Protein AF-A0A4T2GHD6-F1 (afdb_monomer_lite)

Sequence (96 aa):
MEKRTRPNQLKIRLSDKELSQVRQKYGQSRSKSMRHFVLKCILETSIYEVDMQPFRELQHLLSKTSTNVNQIAKKVNTYSLVYKENIMTIQNEILR

Structure (mmCIF, N/CA/C/O backbone):
data_AF-A0A4T2GHD6-F1
#
_entry.id   AF-A0A4T2GHD6-F1
#
loop_
_atom_site.group_PDB
_atom_site.id
_atom_site.type_symbol
_atom_site.label_atom_id
_atom_site.label_alt_id
_atom_site.label_comp_id
_atom_site.label_asym_id
_atom_site.label_entity_id
_atom_site.label_seq_id
_atom_site.pdbx_PDB_ins_code
_atom_site.Cartn_x
_atom_site.Cartn_y
_atom_site.Cartn_z
_atom_site.occupancy
_atom_site.B_iso_or_equiv
_atom_site.auth_seq_id
_atom_site.auth_comp_id
_atom_site.auth_asym_id
_atom_site.auth_atom_id
_atom_site.pdbx_PDB_model_num
ATOM 1 N N . MET A 1 1 ? -22.783 -9.261 38.691 1.00 54.78 1 MET A N 1
ATOM 2 C CA . MET A 1 1 ? -21.931 -8.506 37.746 1.00 54.78 1 MET A CA 1
ATOM 3 C C . MET A 1 1 ? -22.282 -8.956 36.341 1.00 54.78 1 MET A C 1
ATOM 5 O O . MET A 1 1 ? -22.121 -10.134 36.044 1.00 54.78 1 MET A O 1
ATOM 9 N N . GLU A 1 2 ? -22.835 -8.071 35.514 1.00 70.88 2 GLU A N 1
ATOM 10 C CA . GLU A 1 2 ? -23.213 -8.420 34.141 1.00 70.88 2 GLU A CA 1
ATOM 11 C C . GLU A 1 2 ? -21.981 -8.781 33.305 1.00 70.88 2 GLU A C 1
ATOM 13 O O . GLU A 1 2 ? -20.960 -8.086 33.318 1.00 70.88 2 GLU A O 1
ATOM 18 N N . LYS A 1 3 ? -22.070 -9.897 32.575 1.00 81.44 3 LYS A N 1
ATOM 19 C CA . LYS A 1 3 ? -21.021 -10.323 31.650 1.00 81.44 3 LYS A CA 1
ATOM 20 C C . LYS A 1 3 ? -21.007 -9.360 30.466 1.00 81.44 3 LYS A C 1
ATOM 22 O O . LYS A 1 3 ? -21.997 -9.225 29.753 1.00 81.44 3 LYS A O 1
ATOM 27 N N . ARG A 1 4 ? -19.868 -8.703 30.238 1.00 81.62 4 ARG A N 1
ATOM 28 C CA . ARG A 1 4 ? -19.674 -7.847 29.061 1.00 81.62 4 ARG A CA 1
ATOM 29 C C . ARG A 1 4 ? -19.865 -8.674 27.793 1.00 81.62 4 ARG A C 1
ATOM 31 O O . ARG A 1 4 ? -19.233 -9.714 27.641 1.00 81.62 4 ARG A O 1
ATOM 38 N N . THR A 1 5 ? -20.620 -8.151 26.833 1.00 87.69 5 THR A N 1
ATOM 39 C CA . THR A 1 5 ? -20.811 -8.781 25.513 1.00 87.69 5 THR A CA 1
ATOM 40 C C . THR A 1 5 ? -19.493 -8.965 24.747 1.00 87.69 5 THR A C 1
ATOM 42 O O . THR A 1 5 ? -19.402 -9.791 23.847 1.00 87.69 5 THR A O 1
ATOM 45 N N . ARG A 1 6 ? -18.458 -8.171 25.065 1.00 82.44 6 ARG A N 1
ATOM 46 C CA . ARG A 1 6 ? -17.148 -8.196 24.395 1.00 82.44 6 ARG A CA 1
ATOM 47 C C . ARG A 1 6 ? -16.014 -8.165 25.430 1.00 82.44 6 ARG A C 1
ATOM 49 O O . ARG A 1 6 ? -15.572 -7.076 25.793 1.00 82.44 6 ARG A O 1
ATOM 56 N N . PRO A 1 7 ? -15.576 -9.331 25.936 1.00 90.62 7 PRO A N 1
ATOM 57 C CA . PRO A 1 7 ? -14.591 -9.409 27.017 1.00 90.62 7 PRO A CA 1
ATOM 58 C C . PRO A 1 7 ? -13.135 -9.241 26.547 1.00 90.62 7 PRO A C 1
ATOM 60 O O . PRO A 1 7 ? -12.285 -8.844 27.338 1.00 90.62 7 PRO A O 1
ATOM 63 N N . ASN A 1 8 ? -12.845 -9.504 25.269 1.00 89.38 8 ASN A N 1
ATOM 64 C CA . ASN A 1 8 ? -11.474 -9.567 24.753 1.00 89.38 8 ASN A CA 1
ATOM 65 C C . ASN A 1 8 ? -10.917 -8.177 24.403 1.00 89.38 8 ASN A C 1
ATOM 67 O O . ASN A 1 8 ? -11.609 -7.356 23.793 1.00 89.38 8 ASN A O 1
ATOM 71 N N . GLN A 1 9 ? -9.647 -7.937 24.743 1.00 89.06 9 GLN A N 1
ATOM 72 C CA . GLN A 1 9 ? -8.942 -6.683 24.468 1.00 89.06 9 GLN A CA 1
ATOM 73 C C . GLN A 1 9 ? -7.837 -6.884 23.424 1.00 89.06 9 GLN A C 1
ATOM 75 O O . GLN A 1 9 ? -7.011 -7.781 23.553 1.00 89.06 9 GLN A O 1
ATOM 80 N N . LEU A 1 10 ? -7.784 -5.991 22.433 1.00 87.38 10 LEU A N 1
ATOM 81 C CA . LEU A 1 10 ? -6.692 -5.885 21.465 1.00 87.38 10 LEU A CA 1
ATOM 82 C C . LEU A 1 10 ? -5.852 -4.644 21.803 1.00 87.38 10 LEU A C 1
ATOM 84 O O . LEU A 1 10 ? -6.391 -3.537 21.850 1.00 87.38 10 LEU A O 1
ATOM 88 N N . LYS A 1 11 ? -4.552 -4.822 22.065 1.00 91.44 11 LYS A N 1
ATOM 89 C CA . LYS A 1 11 ? -3.599 -3.727 22.314 1.00 91.44 11 LYS A CA 1
ATOM 90 C C . LYS A 1 11 ? -2.638 -3.626 21.134 1.00 91.44 11 LYS A C 1
ATOM 92 O O . LYS A 1 11 ? -1.982 -4.606 20.803 1.00 91.44 11 LYS A O 1
ATOM 97 N N . ILE A 1 12 ? -2.546 -2.443 20.535 1.00 89.31 12 ILE A N 1
ATOM 98 C CA . ILE A 1 12 ? -1.675 -2.165 19.389 1.00 89.31 12 ILE A CA 1
ATOM 99 C C . ILE A 1 12 ? -0.740 -1.029 19.794 1.00 89.31 12 ILE A C 1
ATOM 101 O O . ILE A 1 12 ? -1.204 0.002 20.284 1.00 89.31 12 ILE A O 1
ATOM 105 N N . ARG A 1 13 ? 0.567 -1.231 19.626 1.00 93.38 13 ARG A N 1
ATOM 106 C CA . ARG A 1 13 ? 1.560 -0.160 19.755 1.00 93.38 13 ARG A CA 1
ATOM 107 C C . ARG A 1 13 ? 1.795 0.436 18.376 1.00 93.38 13 ARG A C 1
ATOM 109 O O . ARG A 1 13 ? 1.904 -0.310 17.412 1.00 93.38 13 ARG A O 1
ATOM 116 N N . LEU A 1 14 ? 1.835 1.758 18.308 1.00 92.88 14 LEU A N 1
ATOM 117 C CA . LEU A 1 14 ? 2.015 2.522 17.081 1.00 92.88 14 LEU A CA 1
ATOM 118 C C . LEU A 1 14 ? 3.108 3.556 17.329 1.00 92.88 14 LEU A C 1
ATOM 120 O O . LEU A 1 14 ? 3.186 4.114 18.425 1.00 92.88 14 LEU A O 1
ATOM 124 N N . SER A 1 15 ? 3.915 3.821 16.312 1.00 96.69 15 SER A N 1
ATOM 125 C CA . SER A 1 15 ? 4.747 5.021 16.254 1.00 96.69 15 SER A CA 1
ATOM 126 C C . SER A 1 15 ? 3.877 6.276 16.121 1.00 96.69 15 SER A C 1
ATOM 128 O O . SER A 1 15 ? 2.714 6.209 15.707 1.00 96.69 15 SER A O 1
ATOM 130 N N . ASP A 1 16 ? 4.442 7.449 16.406 1.00 95.88 16 ASP A N 1
ATOM 131 C CA . ASP A 1 16 ? 3.718 8.723 16.294 1.00 95.88 16 ASP A CA 1
ATOM 132 C C . ASP A 1 16 ? 3.188 8.969 14.874 1.00 95.88 16 ASP A C 1
ATOM 134 O O . ASP A 1 16 ? 2.068 9.455 14.674 1.00 95.88 16 ASP A O 1
ATOM 138 N N . LYS A 1 17 ? 3.963 8.552 13.865 1.00 96.00 17 LYS A N 1
ATOM 139 C CA . LYS A 1 17 ? 3.570 8.641 12.458 1.00 96.00 17 LYS A CA 1
ATOM 140 C C . LYS A 1 17 ? 2.354 7.763 12.165 1.00 96.00 17 LYS A C 1
ATOM 142 O O . LYS A 1 17 ? 1.390 8.242 11.575 1.00 96.00 17 LYS A O 1
ATOM 147 N N . GLU A 1 18 ? 2.354 6.511 12.604 1.00 93.44 18 GLU A N 1
ATOM 148 C CA . GLU A 1 18 ? 1.222 5.603 12.380 1.00 93.44 18 GLU A CA 1
ATOM 149 C C . GLU A 1 18 ? -0.024 6.070 13.140 1.00 93.44 18 GLU A C 1
ATOM 151 O O . GLU A 1 18 ? -1.131 6.065 12.597 1.00 93.44 18 GLU A O 1
ATOM 156 N N . LEU A 1 19 ? 0.147 6.557 14.373 1.00 93.12 19 LEU A N 1
ATOM 157 C CA . LEU A 1 19 ? -0.952 7.091 15.170 1.00 93.12 19 LEU A CA 1
ATOM 158 C C . LEU A 1 19 ? -1.597 8.315 14.505 1.00 93.12 19 LEU A C 1
AT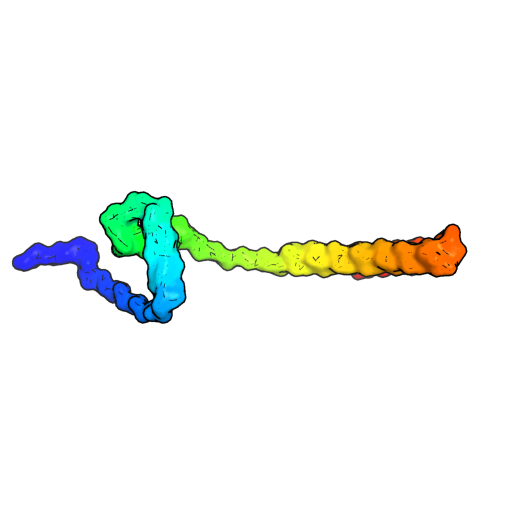OM 160 O O . LEU A 1 19 ? -2.826 8.433 14.499 1.00 93.12 19 LEU A O 1
ATOM 164 N N . SER A 1 20 ? -0.796 9.216 13.927 1.00 94.19 20 SER A N 1
ATOM 165 C CA . SER A 1 20 ? -1.318 10.391 13.219 1.00 94.19 20 SER A CA 1
ATOM 166 C C . SER A 1 20 ? -2.125 9.999 11.976 1.00 94.19 20 SER A C 1
ATOM 168 O O . SER A 1 20 ? -3.239 10.493 11.791 1.00 94.19 20 SER A O 1
ATOM 170 N N . GLN A 1 21 ? -1.645 9.029 11.193 1.00 94.06 21 GLN A N 1
ATOM 171 C CA . GLN A 1 21 ? -2.374 8.491 10.040 1.00 94.06 21 GLN A CA 1
ATOM 172 C C . GLN A 1 21 ? -3.702 7.842 10.446 1.00 94.06 21 GLN A C 1
ATOM 174 O O . GLN A 1 21 ? -4.731 8.075 9.809 1.00 94.06 21 GLN A O 1
ATOM 179 N N . VAL A 1 22 ? -3.707 7.055 11.527 1.00 91.62 22 VAL A N 1
ATOM 180 C CA . VAL A 1 22 ? -4.929 6.435 12.061 1.00 91.62 22 VAL A CA 1
ATOM 181 C C . VAL A 1 22 ? -5.937 7.502 12.483 1.00 91.62 22 VAL A C 1
ATOM 183 O O . VAL A 1 22 ? -7.115 7.393 12.149 1.00 91.62 22 VAL A O 1
ATOM 186 N N . ARG A 1 23 ? -5.495 8.565 13.167 1.00 90.31 23 ARG A N 1
ATOM 187 C CA . ARG A 1 23 ? -6.370 9.674 13.586 1.00 90.31 23 ARG A CA 1
ATOM 188 C C . ARG A 1 23 ? -6.927 10.462 12.403 1.00 90.31 23 ARG A C 1
ATOM 190 O O . ARG A 1 23 ? -8.107 10.806 12.416 1.00 90.31 23 ARG A O 1
ATOM 197 N N . GLN A 1 24 ? -6.115 10.705 11.377 1.00 93.12 24 GLN A N 1
ATOM 198 C CA . GLN A 1 24 ? -6.557 11.375 10.157 1.00 93.12 24 GLN A CA 1
ATOM 199 C C . GLN A 1 24 ? -7.652 10.564 9.449 1.00 93.12 24 GLN A C 1
ATOM 201 O O . GLN A 1 24 ? -8.735 11.087 9.180 1.00 93.12 24 GLN A O 1
ATOM 206 N N . LYS A 1 25 ? -7.412 9.265 9.221 1.00 90.50 25 LYS A N 1
ATOM 207 C CA . LYS A 1 25 ? -8.400 8.359 8.612 1.00 90.50 25 LYS A CA 1
ATOM 208 C C . LYS A 1 25 ? -9.653 8.213 9.480 1.00 90.50 25 LYS A C 1
ATOM 210 O O . LYS A 1 25 ? -10.766 8.176 8.958 1.00 90.50 25 LYS A O 1
ATOM 215 N N . TYR A 1 26 ? -9.496 8.196 10.806 1.00 89.69 26 TYR A N 1
ATOM 216 C CA . TYR A 1 26 ? -10.620 8.183 11.741 1.00 89.69 26 TYR A CA 1
ATOM 217 C C . TYR A 1 26 ? -11.537 9.393 11.539 1.00 89.69 26 TYR A C 1
ATOM 219 O O . TYR A 1 26 ? -12.748 9.204 11.400 1.00 89.69 26 TYR A O 1
ATOM 227 N N . GLY A 1 27 ? -10.967 10.600 11.447 1.00 87.31 27 GLY A N 1
ATOM 228 C CA . GLY A 1 27 ? -11.719 11.836 11.204 1.00 87.31 27 GLY A CA 1
ATOM 229 C C . GLY A 1 27 ? -12.535 11.806 9.907 1.00 87.31 27 GLY A C 1
ATOM 230 O O . GLY A 1 27 ? -13.637 12.344 9.856 1.00 87.31 27 GLY A O 1
ATOM 231 N N . GLN A 1 28 ? -12.048 11.100 8.886 1.00 87.19 28 GLN A N 1
ATOM 232 C CA . GLN A 1 28 ? -12.742 10.932 7.605 1.00 87.19 28 GLN A CA 1
ATOM 233 C C . GLN A 1 28 ? -13.841 9.855 7.645 1.00 87.19 28 GLN A C 1
ATOM 235 O O . GLN A 1 28 ? -14.800 9.911 6.880 1.00 87.19 28 GLN A O 1
ATOM 240 N N . SER A 1 29 ? -13.735 8.875 8.546 1.00 80.12 29 SER A N 1
ATOM 241 C CA . SER A 1 29 ? -14.583 7.672 8.548 1.00 80.12 29 SER A CA 1
ATOM 242 C C . SER A 1 29 ? -16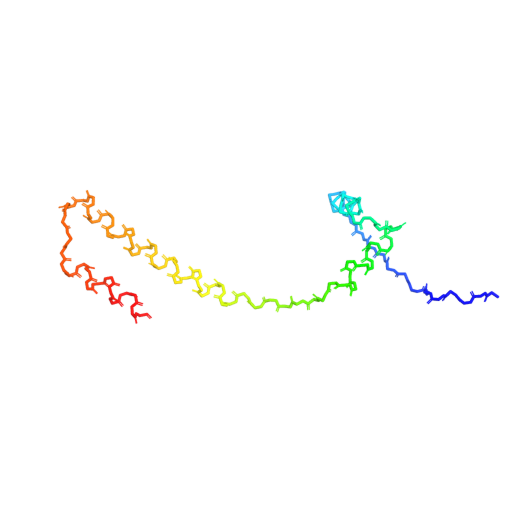.007 7.858 9.091 1.00 80.12 29 SER A C 1
ATOM 244 O O . SER A 1 29 ? -16.802 6.917 9.030 1.00 80.12 29 SER A O 1
ATOM 246 N N . ARG A 1 30 ? -16.319 9.024 9.685 1.00 81.62 30 ARG A N 1
ATOM 247 C CA . ARG A 1 30 ? -17.566 9.302 10.439 1.00 81.62 30 ARG A CA 1
ATOM 248 C C . ARG A 1 30 ? -17.900 8.245 11.512 1.00 81.62 30 ARG A C 1
ATOM 250 O O . ARG A 1 30 ? -19.056 8.070 11.897 1.00 81.62 30 ARG A O 1
ATOM 257 N N . SER A 1 31 ? -16.899 7.513 11.999 1.00 85.75 31 SER A N 1
ATOM 258 C CA . SER A 1 31 ? -17.092 6.452 12.988 1.00 85.75 31 SER A CA 1
ATOM 259 C C . SER A 1 31 ? -17.377 7.027 14.376 1.00 85.75 31 SER A C 1
ATOM 261 O O . SER A 1 31 ? -16.753 7.990 14.803 1.00 85.75 31 SER A O 1
ATOM 263 N N . LYS A 1 32 ? -18.281 6.380 15.122 1.00 86.25 32 LYS A N 1
ATOM 264 C CA . LYS A 1 32 ? -18.717 6.826 16.464 1.00 86.25 32 LYS A CA 1
ATOM 265 C C . LYS A 1 32 ? -17.612 6.801 17.530 1.00 86.25 32 LYS A C 1
ATOM 267 O O . LYS A 1 32 ? -17.724 7.462 18.554 1.00 86.25 32 LYS A O 1
ATOM 272 N N . SER A 1 33 ? -16.594 5.965 17.345 1.00 89.44 33 SER A N 1
ATOM 273 C CA . SER A 1 33 ? -15.445 5.859 18.247 1.00 89.44 33 SER A CA 1
ATOM 274 C C . SER A 1 33 ? -14.254 5.247 17.521 1.00 89.44 33 SER A C 1
ATOM 276 O O . SER A 1 33 ? -14.431 4.525 16.537 1.00 89.44 33 SER A O 1
ATOM 278 N N . MET A 1 34 ? -13.047 5.460 18.050 1.00 88.75 34 MET A N 1
ATOM 279 C CA . MET A 1 34 ? -11.827 4.830 17.530 1.00 88.75 34 MET A CA 1
ATOM 280 C C . MET A 1 34 ? -11.953 3.300 17.489 1.00 88.75 34 MET A C 1
ATOM 282 O O . MET A 1 34 ? -11.559 2.658 16.522 1.00 88.75 34 MET A O 1
ATOM 286 N N . ARG A 1 35 ? -12.590 2.707 18.508 1.00 88.56 35 ARG A N 1
ATOM 287 C CA . ARG A 1 35 ? -12.880 1.269 18.548 1.00 88.56 35 ARG A CA 1
ATOM 288 C C . ARG A 1 35 ? -13.770 0.836 17.383 1.00 88.56 35 ARG A C 1
ATOM 290 O O . ARG A 1 35 ? -13.503 -0.196 16.775 1.00 88.56 35 ARG A O 1
ATOM 297 N N . HIS A 1 36 ? -14.840 1.586 17.113 1.00 87.88 36 HIS A N 1
ATOM 298 C CA . HIS A 1 36 ? -15.727 1.291 15.990 1.00 87.88 36 HIS A CA 1
ATOM 299 C C . HIS A 1 36 ? -14.956 1.398 14.675 1.00 87.88 36 HIS A C 1
ATOM 301 O O . HIS A 1 36 ? -15.001 0.459 13.900 1.00 87.88 36 HIS A O 1
ATOM 307 N N . PHE A 1 37 ? -14.179 2.460 14.473 1.00 89.56 37 PHE A N 1
ATOM 308 C CA . PHE A 1 37 ? -13.363 2.631 13.272 1.00 89.56 37 PHE A CA 1
ATOM 309 C C . PHE A 1 37 ? -12.391 1.475 13.031 1.00 89.56 37 PHE A C 1
ATOM 311 O O . PHE A 1 37 ? -12.387 0.898 11.951 1.00 89.56 37 PHE A O 1
ATOM 318 N N . VAL A 1 38 ? -11.614 1.091 14.045 1.00 89.12 38 VAL A N 1
ATOM 319 C CA . VAL A 1 38 ? -10.639 0.000 13.916 1.00 89.12 38 VAL A CA 1
ATOM 320 C C . VAL A 1 38 ? -11.337 -1.322 13.602 1.00 89.12 38 VAL A C 1
ATOM 322 O O . VAL A 1 38 ? -10.912 -2.037 12.702 1.00 89.12 38 VAL A O 1
ATOM 325 N N . LEU A 1 39 ? -12.440 -1.639 14.288 1.00 87.75 39 LEU A N 1
ATOM 326 C CA . LEU A 1 39 ? -13.206 -2.852 13.993 1.00 87.75 39 LEU A CA 1
ATOM 327 C C . LEU A 1 39 ? -13.865 -2.804 12.620 1.00 87.75 39 LEU A C 1
ATOM 329 O O . LEU A 1 39 ? -13.912 -3.827 11.956 1.00 87.75 39 LEU A O 1
ATOM 333 N N . LYS A 1 40 ? -14.340 -1.634 12.194 1.00 84.56 40 LYS A N 1
ATOM 334 C CA . LYS A 1 40 ? -14.892 -1.410 10.863 1.00 84.56 40 LYS A CA 1
ATOM 335 C C . LYS A 1 40 ? -13.839 -1.730 9.802 1.00 84.56 40 LYS A C 1
ATOM 337 O O . LYS A 1 40 ? -14.069 -2.574 8.952 1.00 84.56 40 LYS A O 1
ATOM 342 N N . CYS A 1 41 ? -12.642 -1.159 9.926 1.00 85.00 41 CYS A N 1
ATOM 343 C CA . CYS A 1 41 ? -11.535 -1.433 9.013 1.00 85.00 41 CYS A CA 1
ATOM 344 C C . CYS A 1 41 ? -11.097 -2.905 9.011 1.00 85.00 41 CYS A C 1
ATOM 346 O O . CYS A 1 41 ? -10.794 -3.437 7.951 1.00 85.00 41 CYS A O 1
ATOM 348 N N . ILE A 1 42 ? -11.048 -3.567 10.170 1.00 85.31 42 ILE A N 1
ATOM 349 C CA . ILE A 1 42 ? -10.590 -4.963 10.260 1.00 85.31 42 ILE A CA 1
ATOM 350 C C . ILE A 1 42 ? -11.661 -5.953 9.782 1.00 85.31 42 ILE A C 1
ATOM 352 O O . ILE A 1 42 ? -11.317 -6.971 9.195 1.00 85.31 42 ILE A O 1
ATOM 356 N N . LEU A 1 43 ? -12.942 -5.690 10.060 1.00 83.19 43 LEU A N 1
ATOM 357 C CA . LEU A 1 43 ? -14.031 -6.642 9.813 1.00 83.19 43 LEU A CA 1
ATOM 358 C C . LEU A 1 43 ? -14.754 -6.420 8.481 1.00 83.19 43 LEU A C 1
ATOM 360 O O . LEU A 1 43 ? -15.287 -7.383 7.944 1.00 83.19 43 LEU A O 1
ATOM 364 N N . GLU A 1 44 ? -14.822 -5.187 7.964 1.00 72.50 44 GLU A N 1
ATOM 365 C CA . GLU A 1 44 ? -15.487 -4.912 6.677 1.00 72.50 44 GLU A CA 1
ATOM 366 C C . GLU A 1 44 ? -14.577 -5.182 5.478 1.00 72.50 44 GLU A C 1
ATOM 368 O O . GLU A 1 44 ? -15.068 -5.505 4.399 1.00 72.50 44 GLU A O 1
ATOM 373 N N . THR A 1 45 ? -13.260 -5.057 5.646 1.00 64.12 45 TH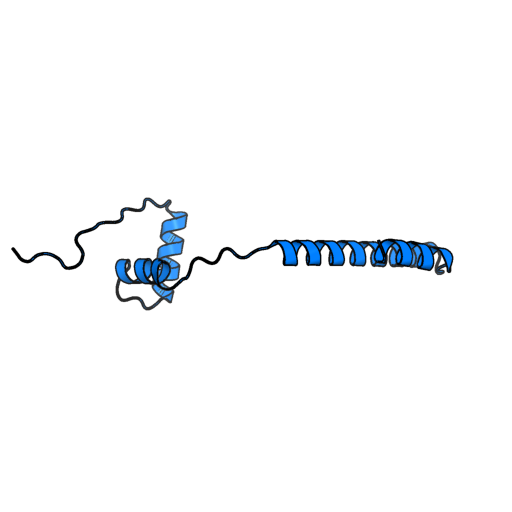R A N 1
ATOM 374 C CA . THR A 1 45 ? -12.313 -5.340 4.566 1.00 64.12 45 THR A CA 1
ATOM 375 C C . THR A 1 45 ? -12.010 -6.831 4.567 1.00 64.12 45 THR A C 1
ATOM 377 O O . THR A 1 45 ? -11.293 -7.323 5.437 1.00 64.12 45 THR A O 1
ATOM 380 N N . SER A 1 46 ? -12.542 -7.570 3.598 1.00 62.88 46 SER A N 1
ATOM 381 C CA . SER A 1 46 ? -12.055 -8.917 3.314 1.00 62.88 46 SER A CA 1
ATOM 382 C C . SER A 1 46 ? -10.577 -8.840 2.934 1.00 62.88 46 SER A C 1
ATOM 384 O O . SER A 1 46 ? -10.168 -8.028 2.101 1.00 62.88 46 SER A O 1
ATOM 386 N N . ILE A 1 47 ? -9.758 -9.665 3.584 1.00 63.56 47 ILE A N 1
ATOM 387 C CA . ILE A 1 47 ? -8.345 -9.803 3.243 1.00 63.56 47 ILE A CA 1
ATOM 388 C C . ILE A 1 47 ? -8.297 -10.604 1.943 1.00 63.56 47 ILE A C 1
ATOM 390 O O . ILE A 1 47 ? -8.474 -11.819 1.959 1.00 63.56 47 ILE A O 1
ATOM 394 N N . TYR A 1 48 ? -8.110 -9.913 0.822 1.00 59.09 48 TYR A N 1
ATOM 395 C CA . TYR A 1 48 ? -7.850 -10.551 -0.462 1.00 59.09 48 TYR A CA 1
ATOM 396 C C . TYR A 1 48 ? -6.347 -10.568 -0.704 1.00 59.09 48 TYR A C 1
ATOM 398 O O . TYR A 1 48 ? -5.702 -9.519 -0.743 1.00 59.09 48 TYR A O 1
ATOM 406 N N . GLU A 1 49 ? -5.792 -11.760 -0.885 1.00 61.66 49 GLU A N 1
ATOM 407 C CA . GLU A 1 49 ? -4.497 -11.906 -1.531 1.00 61.66 49 GLU A CA 1
ATOM 408 C C . GLU A 1 49 ? -4.716 -11.659 -3.025 1.00 61.66 49 GLU A C 1
ATOM 410 O O . GLU A 1 49 ? -5.320 -12.468 -3.728 1.00 61.66 49 GLU A O 1
ATOM 415 N N . VAL A 1 50 ? -4.321 -10.475 -3.492 1.00 68.69 50 VAL A N 1
ATOM 416 C CA . VAL A 1 50 ? -4.365 -10.153 -4.917 1.00 68.69 50 VAL A CA 1
ATOM 417 C C . VAL A 1 50 ? -3.125 -10.760 -5.550 1.00 68.69 50 VAL A C 1
ATOM 419 O O . VAL A 1 50 ? -2.008 -10.321 -5.266 1.00 68.69 50 VAL A O 1
ATOM 422 N N . ASP A 1 51 ? -3.323 -11.753 -6.413 1.00 78.31 51 ASP A N 1
ATOM 423 C CA . ASP A 1 51 ? -2.243 -12.250 -7.250 1.00 78.31 51 ASP A CA 1
ATOM 424 C C . ASP A 1 51 ? -1.785 -11.133 -8.199 1.00 78.31 51 ASP A C 1
ATOM 426 O O . ASP A 1 51 ? -2.523 -10.665 -9.068 1.00 78.31 51 ASP A O 1
ATOM 430 N N . MET A 1 52 ? -0.554 -10.669 -7.991 1.00 86.12 52 MET A N 1
ATOM 431 C CA . MET A 1 52 ? 0.064 -9.623 -8.801 1.00 86.12 52 MET A CA 1
ATOM 432 C C . MET A 1 52 ? 0.809 -10.190 -10.013 1.00 86.12 52 MET A C 1
ATOM 434 O O . MET A 1 52 ? 1.333 -9.398 -10.799 1.00 86.12 52 MET A O 1
ATOM 438 N N . GLN A 1 53 ? 0.887 -11.516 -10.182 1.00 87.06 53 GLN A N 1
ATOM 439 C CA . GLN A 1 53 ? 1.545 -12.135 -11.338 1.00 87.06 53 GLN A CA 1
ATOM 440 C C . GLN A 1 53 ? 0.985 -11.630 -12.677 1.00 87.06 53 GLN A C 1
ATOM 442 O O . GLN A 1 53 ? 1.792 -11.165 -13.484 1.00 87.06 53 GLN A O 1
ATOM 447 N N . PRO A 1 54 ? -0.345 -11.532 -12.895 1.00 88.69 54 PRO A N 1
ATOM 448 C CA . PRO A 1 54 ? -0.883 -11.038 -14.166 1.00 88.69 54 PRO A CA 1
ATOM 449 C C . PRO A 1 54 ? -0.451 -9.598 -14.481 1.00 88.69 54 PRO A C 1
ATOM 451 O O . PRO A 1 54 ? -0.165 -9.245 -15.625 1.00 88.69 54 PRO A O 1
ATOM 454 N N . PHE A 1 55 ? -0.352 -8.748 -13.454 1.00 86.81 55 PHE A N 1
ATOM 455 C CA . PHE A 1 55 ? 0.101 -7.367 -13.617 1.00 86.81 55 PHE A CA 1
ATOM 456 C C . PHE A 1 55 ? 1.604 -7.277 -13.895 1.00 86.81 55 PHE A C 1
ATOM 458 O O . PHE A 1 55 ? 2.028 -6.414 -14.662 1.00 86.81 55 PHE A O 1
ATOM 465 N N . ARG A 1 56 ? 2.413 -8.164 -13.302 1.00 89.62 56 ARG A N 1
ATOM 466 C CA . ARG A 1 56 ? 3.855 -8.249 -13.580 1.00 89.62 56 ARG A CA 1
ATOM 467 C C . ARG A 1 56 ? 4.122 -8.744 -14.997 1.00 89.62 56 ARG A C 1
ATOM 469 O O . ARG A 1 56 ? 4.977 -8.178 -15.672 1.00 89.62 56 ARG A O 1
ATOM 476 N N . GLU A 1 5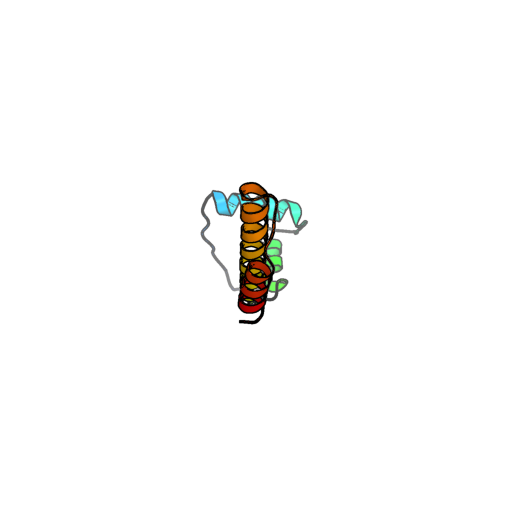7 ? 3.371 -9.736 -15.464 1.00 92.62 57 GLU A N 1
ATOM 477 C CA . GLU A 1 57 ? 3.439 -10.218 -16.847 1.00 92.62 57 GLU A CA 1
ATOM 478 C C . GLU A 1 57 ? 3.066 -9.109 -17.834 1.00 92.62 57 GLU A C 1
ATOM 480 O O . GLU A 1 57 ? 3.818 -8.827 -18.769 1.00 92.62 57 GLU A O 1
ATOM 485 N N . LEU A 1 58 ? 1.968 -8.390 -17.571 1.00 92.75 58 LEU A N 1
ATOM 486 C CA . LEU A 1 58 ? 1.569 -7.239 -18.378 1.00 92.75 58 LEU A CA 1
ATOM 487 C C . LEU A 1 58 ? 2.648 -6.146 -18.387 1.00 92.75 58 LEU A C 1
ATOM 489 O O . LEU A 1 58 ? 2.983 -5.605 -19.441 1.00 92.75 58 LEU A O 1
ATOM 493 N N . GLN A 1 59 ? 3.227 -5.832 -17.226 1.00 93.56 59 GLN A N 1
ATOM 494 C CA . GLN A 1 59 ? 4.315 -4.862 -17.115 1.00 93.56 59 GLN A CA 1
ATOM 495 C C . GLN A 1 59 ? 5.543 -5.296 -17.926 1.00 93.56 59 GLN A C 1
ATOM 497 O O . GLN A 1 59 ? 6.177 -4.462 -18.579 1.00 93.56 59 GLN A O 1
ATOM 502 N N . HIS A 1 60 ? 5.868 -6.589 -17.921 1.00 92.00 60 HIS A N 1
ATOM 503 C CA . HIS A 1 60 ? 6.980 -7.132 -18.690 1.00 92.00 60 HIS A CA 1
ATOM 504 C C . HIS A 1 60 ? 6.744 -6.996 -20.202 1.00 92.00 60 HIS A C 1
ATOM 506 O O . HIS A 1 60 ? 7.616 -6.495 -20.918 1.00 92.00 60 HIS A O 1
ATOM 512 N N . LEU A 1 61 ? 5.539 -7.330 -20.676 1.00 91.50 61 LEU A N 1
ATOM 513 C CA . LEU A 1 61 ? 5.135 -7.162 -22.077 1.00 91.50 61 LEU A CA 1
ATOM 514 C C . LEU A 1 61 ? 5.187 -5.694 -22.525 1.00 91.50 61 LEU A C 1
ATOM 516 O O . LEU A 1 61 ? 5.698 -5.380 -23.606 1.00 91.50 61 LEU A O 1
ATOM 520 N N . LEU A 1 62 ? 4.711 -4.776 -21.681 1.00 93.69 62 LEU A N 1
ATOM 521 C CA . LEU A 1 62 ? 4.771 -3.338 -21.949 1.00 93.69 62 LEU A CA 1
ATOM 522 C C . LEU A 1 62 ? 6.214 -2.829 -22.015 1.00 93.69 62 LEU A C 1
ATOM 524 O O . LEU A 1 62 ? 6.558 -2.070 -22.920 1.00 93.69 62 LEU A O 1
ATOM 528 N N . SER A 1 63 ? 7.077 -3.271 -21.098 1.00 92.50 63 SER A N 1
ATOM 529 C CA . SER A 1 63 ? 8.494 -2.892 -21.081 1.00 92.50 63 SER A CA 1
ATOM 530 C C . SER A 1 63 ? 9.225 -3.355 -22.345 1.00 92.50 63 SER A C 1
ATOM 532 O O . SER A 1 63 ? 9.961 -2.577 -22.962 1.00 92.50 63 SER A O 1
ATOM 534 N N . LYS A 1 64 ? 8.958 -4.587 -22.789 1.00 90.00 64 LYS A N 1
ATOM 535 C CA . LYS A 1 64 ? 9.491 -5.142 -24.038 1.00 90.00 64 LYS A CA 1
ATOM 536 C C . LYS A 1 64 ? 9.025 -4.337 -25.253 1.00 90.00 64 LYS A C 1
ATOM 538 O O . LYS A 1 64 ? 9.842 -3.899 -26.059 1.00 90.00 64 LYS A O 1
ATOM 543 N N . THR A 1 65 ? 7.730 -4.032 -25.322 1.00 89.56 65 THR A N 1
ATOM 544 C CA . THR A 1 65 ? 7.154 -3.206 -26.396 1.00 89.56 65 THR A CA 1
ATOM 545 C C . THR A 1 65 ? 7.770 -1.806 -26.426 1.00 89.56 65 THR A C 1
ATOM 547 O O . THR A 1 65 ? 8.206 -1.339 -27.477 1.00 89.56 65 THR A O 1
ATOM 550 N N . SER A 1 66 ? 7.879 -1.146 -25.269 1.00 92.88 66 SER A N 1
ATOM 551 C CA . SER A 1 66 ? 8.491 0.183 -25.157 1.00 92.88 66 SER A CA 1
ATOM 552 C C . SER A 1 66 ? 9.962 0.176 -25.574 1.00 92.88 66 SER A C 1
ATOM 554 O O . SER A 1 66 ? 10.433 1.133 -26.192 1.00 92.88 66 SER A O 1
ATOM 556 N N . THR A 1 67 ? 10.691 -0.892 -25.251 1.00 91.38 67 THR A N 1
ATOM 557 C CA . THR A 1 67 ? 12.089 -1.064 -25.658 1.00 91.38 67 THR A CA 1
ATOM 558 C C . THR A 1 67 ? 12.195 -1.158 -27.175 1.00 91.38 67 THR A C 1
ATOM 560 O O . THR A 1 67 ? 13.001 -0.447 -27.775 1.00 91.38 67 THR A O 1
ATOM 563 N N . ASN A 1 68 ? 11.333 -1.950 -27.808 1.00 88.25 68 ASN A N 1
ATOM 564 C CA . ASN A 1 68 ? 11.321 -2.130 -29.258 1.00 88.25 68 ASN A CA 1
ATOM 565 C C . ASN A 1 68 ? 10.974 -0.828 -29.994 1.00 88.25 68 ASN A C 1
ATOM 567 O O . ASN A 1 68 ? 11.655 -0.453 -30.948 1.00 88.25 68 ASN A O 1
ATOM 571 N N . VAL A 1 69 ? 9.985 -0.074 -29.504 1.00 89.75 69 VAL A N 1
ATOM 572 C CA . VAL A 1 69 ? 9.649 1.257 -30.041 1.00 89.75 69 VAL A CA 1
ATOM 573 C C . VAL A 1 69 ? 10.839 2.215 -29.930 1.00 89.75 69 VAL A C 1
ATOM 575 O O . VAL A 1 69 ? 11.158 2.922 -30.886 1.00 89.75 69 VAL A O 1
ATOM 578 N N . ASN A 1 70 ? 11.549 2.211 -28.798 1.00 91.19 70 ASN A N 1
ATOM 579 C CA . ASN A 1 70 ? 12.734 3.047 -28.611 1.00 91.19 70 ASN A CA 1
ATOM 580 C C . ASN A 1 70 ? 13.872 2.672 -29.576 1.00 91.19 70 ASN A C 1
ATOM 582 O O . ASN A 1 70 ? 14.588 3.550 -30.058 1.00 91.19 70 ASN A O 1
ATOM 586 N N . GLN A 1 71 ? 14.039 1.386 -29.897 1.00 85.50 71 GLN A N 1
ATOM 587 C CA . GLN A 1 71 ? 15.010 0.953 -30.904 1.00 85.50 71 GLN A CA 1
ATOM 588 C C . GLN A 1 71 ? 14.668 1.510 -32.295 1.00 85.50 71 GLN A C 1
ATOM 590 O O . GLN A 1 71 ? 15.557 2.034 -32.968 1.00 85.50 71 GLN A O 1
ATOM 595 N N . ILE A 1 72 ? 13.390 1.476 -32.695 1.00 85.25 72 ILE A N 1
ATOM 596 C CA . ILE A 1 72 ? 12.925 2.081 -33.956 1.00 85.25 72 ILE A CA 1
ATOM 597 C C . ILE A 1 72 ? 13.210 3.580 -33.948 1.00 85.25 72 ILE A C 1
ATOM 599 O O . ILE A 1 72 ? 13.834 4.083 -34.879 1.00 85.25 72 ILE A O 1
ATOM 603 N N . ALA A 1 73 ? 12.826 4.282 -32.880 1.00 86.69 73 ALA A N 1
ATOM 604 C CA . ALA A 1 73 ? 13.041 5.720 -32.757 1.00 86.69 73 ALA A CA 1
ATOM 605 C C . ALA A 1 73 ? 14.527 6.089 -32.876 1.00 86.69 73 ALA A C 1
ATOM 607 O O . ALA A 1 73 ? 14.884 6.969 -33.654 1.00 86.69 73 ALA A O 1
ATOM 608 N N . LYS A 1 74 ? 15.422 5.373 -32.180 1.00 88.12 74 LYS A N 1
ATOM 609 C CA . LYS A 1 74 ? 16.874 5.586 -32.294 1.00 88.12 74 LYS A CA 1
ATOM 610 C C . LYS A 1 74 ? 17.377 5.370 -33.719 1.00 88.12 74 LYS A C 1
ATOM 612 O O . LYS A 1 74 ? 18.175 6.169 -34.202 1.00 88.12 74 LYS A O 1
ATOM 617 N N . LYS A 1 75 ? 16.920 4.319 -34.406 1.00 82.06 75 LYS A N 1
ATOM 618 C CA . LYS A 1 75 ? 17.338 4.018 -35.785 1.00 82.06 75 LYS A CA 1
ATOM 619 C C . LYS A 1 75 ? 16.841 5.072 -36.773 1.00 82.06 75 LYS A C 1
ATOM 621 O O . LYS A 1 75 ? 17.645 5.555 -37.567 1.00 82.06 75 LYS A O 1
ATOM 626 N N . VAL A 1 76 ? 15.577 5.486 -36.665 1.00 83.88 76 VAL A N 1
ATOM 627 C CA . VAL A 1 76 ? 15.003 6.593 -37.447 1.00 83.88 76 VAL A CA 1
ATOM 628 C C . VAL A 1 76 ? 15.794 7.878 -37.208 1.00 83.88 76 VAL A C 1
ATOM 630 O O . VAL A 1 76 ? 16.235 8.501 -38.165 1.00 83.88 76 VAL A O 1
ATOM 633 N N . ASN A 1 77 ? 16.064 8.229 -35.950 1.00 85.62 77 ASN A N 1
ATOM 634 C CA . ASN A 1 77 ? 16.810 9.442 -35.609 1.00 85.62 77 ASN A CA 1
ATOM 635 C C . ASN A 1 77 ? 18.272 9.410 -36.088 1.00 85.62 77 ASN A C 1
ATOM 637 O O . ASN A 1 77 ? 18.854 10.462 -36.320 1.00 85.62 77 ASN A O 1
ATOM 641 N N . THR A 1 78 ? 18.876 8.224 -36.228 1.00 83.50 78 THR A N 1
ATOM 642 C CA . THR A 1 78 ? 20.283 8.089 -36.649 1.00 83.50 78 THR A CA 1
ATOM 643 C C . THR A 1 78 ? 20.435 8.074 -38.169 1.00 83.50 78 THR A C 1
ATOM 645 O O . THR A 1 78 ? 21.364 8.675 -38.697 1.00 83.50 78 THR A O 1
ATOM 648 N N . TYR A 1 79 ? 19.547 7.376 -38.879 1.00 81.44 79 TYR A N 1
ATOM 649 C CA . TYR A 1 79 ? 19.724 7.078 -40.305 1.00 81.44 79 TYR A CA 1
ATOM 650 C C . TYR A 1 79 ? 18.634 7.673 -41.202 1.00 81.44 79 TYR A C 1
ATOM 652 O O . TYR A 1 79 ? 18.725 7.548 -42.418 1.00 81.44 79 TYR A O 1
ATOM 660 N N . SER A 1 80 ? 17.591 8.287 -40.629 1.00 78.00 80 SER A N 1
ATOM 661 C CA . SER A 1 80 ? 16.384 8.771 -41.329 1.00 78.00 80 SER A CA 1
ATOM 662 C C . SER A 1 80 ? 15.664 7.712 -42.183 1.00 78.00 80 SER A C 1
ATOM 664 O O . SER A 1 80 ? 14.771 8.038 -42.960 1.00 78.00 80 SER A O 1
ATOM 666 N N . LEU A 1 81 ? 16.027 6.433 -42.033 1.00 78.38 81 LEU A N 1
ATOM 667 C CA . LEU A 1 81 ? 15.508 5.305 -42.797 1.00 78.38 81 LEU A CA 1
ATOM 668 C C . LEU A 1 81 ? 15.430 4.063 -41.899 1.00 78.38 81 LEU A C 1
ATOM 670 O O . LEU A 1 81 ? 16.277 3.855 -41.028 1.00 78.38 81 LEU A O 1
ATOM 674 N N . VAL A 1 82 ? 14.431 3.212 -42.130 1.00 78.62 82 VAL A N 1
ATOM 675 C CA . VAL A 1 82 ? 14.269 1.929 -41.431 1.00 78.62 82 VAL A CA 1
ATOM 676 C C . VAL A 1 82 ? 14.298 0.805 -42.458 1.00 78.62 82 VAL A C 1
ATOM 678 O O . VAL A 1 82 ? 13.425 0.729 -43.318 1.00 78.62 82 VAL A O 1
ATOM 681 N N . TYR A 1 83 ? 15.290 -0.085 -42.366 1.00 82.00 83 TYR A N 1
ATOM 682 C CA . TYR A 1 83 ? 15.361 -1.263 -43.237 1.00 82.00 83 TYR A CA 1
ATOM 683 C C . TYR A 1 83 ? 14.391 -2.353 -42.783 1.00 82.00 83 TYR A C 1
ATOM 685 O O . TYR A 1 83 ? 14.185 -2.545 -41.581 1.00 82.00 83 TYR A O 1
ATOM 693 N N . LYS A 1 84 ? 13.873 -3.121 -43.747 1.00 83.69 84 LYS A N 1
ATOM 694 C CA . LYS A 1 84 ? 12.962 -4.256 -43.528 1.00 83.69 84 LYS A CA 1
ATOM 695 C C . LYS A 1 84 ? 13.513 -5.271 -42.520 1.00 83.69 84 LYS A C 1
ATOM 697 O O . LYS A 1 84 ? 12.762 -5.767 -41.688 1.00 83.69 84 LYS A O 1
ATOM 702 N N . GLU A 1 85 ? 14.821 -5.514 -42.538 1.00 83.25 85 GLU A N 1
ATOM 703 C CA . GLU A 1 85 ? 15.511 -6.397 -41.587 1.00 83.25 85 GLU A CA 1
ATOM 704 C C . GLU A 1 85 ? 15.321 -5.958 -40.128 1.00 83.25 85 GLU A C 1
ATOM 706 O O . GLU A 1 85 ? 15.077 -6.796 -39.266 1.00 83.25 85 GLU A O 1
ATOM 711 N N . ASN A 1 86 ? 15.340 -4.649 -39.842 1.00 77.31 86 ASN A N 1
ATOM 712 C CA . ASN A 1 86 ? 15.124 -4.138 -38.481 1.00 77.31 86 ASN A CA 1
ATOM 713 C C . ASN A 1 86 ? 13.695 -4.417 -37.997 1.00 77.31 86 ASN A C 1
ATOM 715 O O . ASN A 1 86 ? 13.485 -4.730 -36.827 1.00 77.31 86 ASN A O 1
ATOM 719 N N . ILE A 1 87 ? 12.715 -4.331 -38.902 1.00 83.62 87 ILE A N 1
ATOM 720 C CA . ILE A 1 87 ? 11.313 -4.647 -38.602 1.00 83.62 87 ILE A CA 1
ATOM 721 C C . ILE A 1 87 ? 11.166 -6.146 -38.323 1.00 83.62 87 ILE A C 1
ATOM 723 O O . ILE A 1 87 ? 10.495 -6.522 -37.364 1.00 83.62 87 ILE A O 1
ATOM 727 N N . MET A 1 88 ? 11.835 -6.998 -39.108 1.00 86.19 88 MET A N 1
ATOM 728 C CA . MET A 1 88 ? 11.812 -8.451 -38.906 1.00 86.19 88 MET A CA 1
ATOM 729 C C . MET A 1 88 ? 12.453 -8.857 -37.573 1.00 86.19 88 MET A C 1
ATOM 731 O O . MET A 1 88 ? 11.902 -9.703 -36.873 1.00 86.19 88 MET A O 1
ATOM 735 N N . THR A 1 89 ? 13.559 -8.225 -37.169 1.00 84.50 89 THR A N 1
ATOM 736 C CA . THR A 1 89 ? 14.180 -8.467 -35.855 1.00 84.50 89 THR A CA 1
ATOM 737 C C . THR A 1 89 ? 13.219 -8.142 -34.713 1.00 84.50 89 THR A C 1
ATOM 739 O O . THR A 1 89 ? 13.014 -8.970 -33.830 1.00 84.50 89 THR A O 1
ATOM 742 N N . ILE A 1 90 ? 12.552 -6.987 -34.768 1.00 85.88 90 ILE A N 1
ATOM 743 C CA . ILE A 1 90 ? 11.590 -6.573 -33.737 1.00 85.88 90 ILE A CA 1
ATOM 744 C C . ILE A 1 90 ? 10.359 -7.488 -33.708 1.00 85.88 90 ILE A C 1
ATOM 746 O O . ILE A 1 90 ? 9.874 -7.830 -32.631 1.00 85.88 90 ILE A O 1
ATOM 750 N N . GLN A 1 91 ? 9.858 -7.917 -34.870 1.00 84.38 91 GLN A N 1
ATOM 751 C CA . GLN A 1 91 ? 8.754 -8.881 -34.946 1.00 84.38 91 GLN A CA 1
ATOM 752 C C . GLN A 1 91 ? 9.124 -10.219 -34.298 1.00 84.38 91 GLN A C 1
ATOM 754 O O . GLN A 1 91 ? 8.337 -10.758 -33.522 1.00 84.38 91 GLN A O 1
ATOM 759 N N . ASN A 1 92 ? 10.335 -10.719 -34.550 1.00 85.69 92 ASN A N 1
ATOM 760 C CA . ASN A 1 92 ? 10.831 -11.949 -33.931 1.00 85.69 92 ASN A CA 1
ATOM 761 C C . ASN A 1 92 ? 11.016 -11.808 -32.414 1.00 85.69 92 ASN A C 1
ATOM 763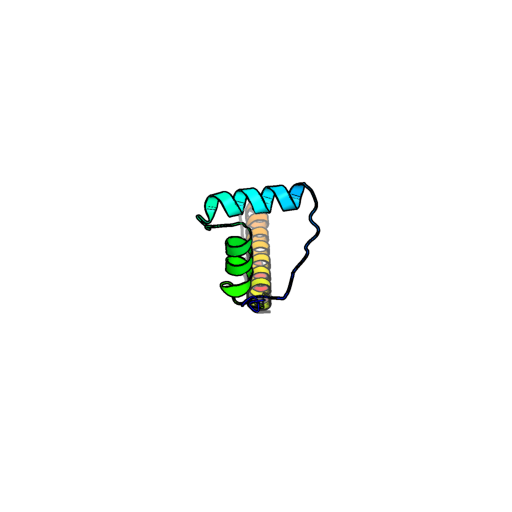 O O . ASN A 1 92 ? 10.796 -12.767 -31.678 1.00 85.69 92 ASN A O 1
ATOM 767 N N . GLU A 1 93 ? 11.398 -10.622 -31.934 1.00 81.88 93 GLU A N 1
ATOM 768 C CA . GLU A 1 93 ? 11.471 -10.343 -30.502 1.00 81.88 93 GLU A CA 1
ATOM 769 C C . GLU A 1 93 ? 10.084 -10.331 -29.860 1.00 81.88 93 GLU A C 1
ATOM 771 O O . GLU A 1 93 ? 9.942 -10.886 -28.781 1.00 81.88 93 GLU A O 1
ATOM 776 N N . ILE A 1 94 ? 9.056 -9.764 -30.502 1.00 79.12 94 ILE A N 1
ATOM 777 C CA . ILE A 1 94 ? 7.678 -9.723 -29.972 1.00 79.12 94 ILE A CA 1
ATOM 778 C C . ILE A 1 94 ? 7.032 -11.118 -29.925 1.00 79.12 94 ILE A C 1
ATOM 780 O O . ILE A 1 94 ? 6.277 -11.395 -28.998 1.00 79.12 94 ILE A O 1
ATOM 784 N N . LEU A 1 95 ? 7.324 -11.980 -30.904 1.00 73.69 95 LEU A N 1
ATOM 785 C CA . LEU A 1 95 ? 6.746 -13.328 -31.023 1.00 73.69 95 LEU A CA 1
ATOM 786 C C . LEU A 1 95 ? 7.428 -14.394 -30.143 1.00 73.69 95 LEU A C 1
ATOM 788 O O . LEU A 1 95 ? 6.934 -15.518 -30.069 1.00 73.69 95 LEU A O 1
ATOM 792 N N . ARG A 1 96 ? 8.555 -14.057 -29.507 1.00 59.59 96 ARG A N 1
ATOM 793 C CA . ARG A 1 96 ? 9.212 -14.866 -28.465 1.00 59.59 96 ARG A CA 1
ATOM 794 C C . ARG A 1 96 ? 8.660 -14.556 -27.085 1.00 59.59 96 ARG A C 1
ATOM 796 O O . ARG A 1 96 ? 8.614 -15.492 -26.268 1.00 59.59 96 ARG A O 1
#

pLDDT: mean 84.86, std 8.69, range [54.78, 96.69]

Foldseek 3Di:
DDDDPDPDDDDDDDDPVRVVVLVVVVVVPPAPDSVRVVCCVVPVDDDDPDPCVVVVVVVVLVVLVVVLVVVVVVCCVPPVDDDPVSVVVSVVSNVD

Organism: Streptococcus suis (NCBI:txid1307)

InterPro domains:
  IPR053842 Mobilization protein NikA-like [PF21983] (4-75)

Secondary structure (DSSP, 8-state):
-PPPS----------HHHHHHHHHHHHHTT-SSHHHHHHHHHHHS------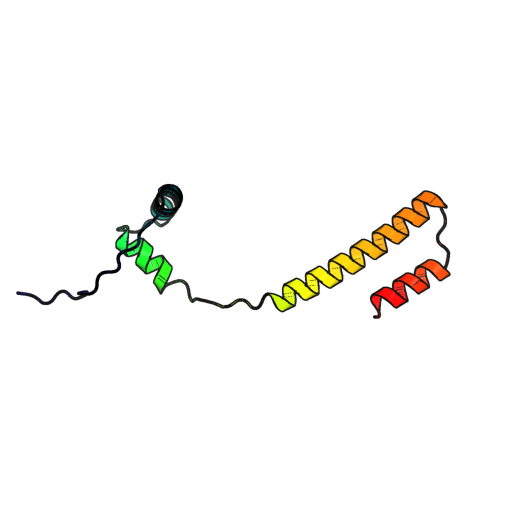-HHHHHHHHHHHHHHHHHHHHHHHHHHHS---HHHHHHHHHHHT-

Radius of gyration: 27.61 Å; chains: 1; bounding box: 44×27×81 Å